Protein AF-A0A349HNY9-F1 (afdb_monomer_lite)

pLDDT: mean 78.01, std 12.52, range [56.53, 96.12]

Foldseek 3Di:
DVVVVVVVCVVPVCPCQVVQLVVLVVVLVVQQVCCVVPNDVPDDRDDSVVSRDPVPDDPDPDPPQDPVNVVVVVVVVVVVVVVVVVVVVVVVVPDDDDDD

Secondary structure (DSSP, 8-state):
-HHHHHHHHHH-SSTTHHHHHHHHHHHHHHHHHHHHHHPPTTPPPPPGGGGS--TTPPPP------HHHHHHHHHHHHHHHHHHHHHHHHHHHT------

Structure (mmCIF, N/CA/C/O backbone):
data_AF-A0A349HNY9-F1
#
_entry.id   AF-A0A349HNY9-F1
#
loop_
_atom_site.group_PDB
_atom_site.id
_atom_site.type_symbol
_atom_site.label_atom_id
_atom_site.label_alt_id
_atom_site.label_comp_id
_atom_site.label_asym_id
_atom_site.label_entity_id
_atom_site.label_seq_id
_atom_site.pdbx_PDB_ins_code
_atom_site.Cartn_x
_atom_site.Cartn_y
_atom_site.Cartn_z
_atom_site.occupancy
_atom_site.B_iso_or_equiv
_atom_site.auth_seq_id
_atom_site.auth_comp_id
_atom_site.auth_asym_id
_atom_site.auth_atom_id
_atom_site.pdbx_PDB_model_num
ATOM 1 N N . GLN A 1 1 ? 17.962 -13.731 -35.718 1.00 56.53 1 GLN A N 1
ATOM 2 C CA . GLN A 1 1 ? 17.351 -14.220 -34.464 1.00 56.53 1 GLN A CA 1
ATOM 3 C C . GLN A 1 1 ? 17.852 -13.458 -33.235 1.00 56.53 1 GLN A C 1
ATOM 5 O O . GLN A 1 1 ? 17.073 -12.670 -32.737 1.00 56.53 1 GLN A O 1
ATOM 10 N N . LEU A 1 2 ? 19.107 -13.568 -32.765 1.00 68.12 2 LEU A N 1
ATOM 11 C CA . LEU A 1 2 ? 19.590 -12.797 -31.586 1.00 68.12 2 LEU A CA 1
ATOM 12 C C . LEU A 1 2 ? 19.443 -11.264 -31.717 1.00 68.12 2 LEU A C 1
ATOM 14 O O . LEU A 1 2 ? 18.983 -10.614 -30.786 1.00 68.12 2 LEU A O 1
ATOM 18 N N . ALA A 1 3 ? 19.731 -10.709 -32.897 1.00 76.50 3 ALA A N 1
ATOM 19 C CA . ALA A 1 3 ? 19.589 -9.273 -33.166 1.00 76.50 3 ALA A CA 1
ATOM 20 C C . ALA A 1 3 ? 18.131 -8.766 -33.113 1.00 76.50 3 ALA A C 1
ATOM 22 O O . ALA A 1 3 ? 17.887 -7.604 -32.805 1.00 76.50 3 ALA A O 1
ATOM 23 N N . GLU A 1 4 ? 17.151 -9.630 -33.397 1.00 72.00 4 GLU A N 1
ATOM 24 C CA . GLU A 1 4 ? 15.726 -9.277 -33.305 1.00 72.00 4 GLU A CA 1
ATOM 25 C C . GLU A 1 4 ? 15.286 -9.184 -31.839 1.00 72.00 4 GLU A C 1
ATOM 27 O O . GLU A 1 4 ? 14.520 -8.293 -31.478 1.00 72.00 4 GLU A O 1
ATOM 32 N N . TRP A 1 5 ? 15.830 -10.051 -30.979 1.00 70.62 5 TRP A N 1
ATOM 33 C CA . TRP A 1 5 ? 15.590 -10.014 -29.537 1.00 70.62 5 TRP A CA 1
ATOM 34 C C . TRP A 1 5 ? 16.270 -8.814 -28.866 1.00 70.62 5 TRP A C 1
ATOM 36 O O . TRP A 1 5 ? 15.658 -8.173 -28.015 1.00 70.62 5 TRP A O 1
ATOM 46 N N . GLU A 1 6 ? 17.487 -8.450 -29.281 1.00 70.56 6 GLU A N 1
ATOM 47 C CA . GLU A 1 6 ? 18.147 -7.222 -28.809 1.00 70.56 6 GLU A CA 1
ATOM 48 C C . GLU A 1 6 ? 17.374 -5.963 -29.218 1.00 70.56 6 GLU A C 1
ATOM 50 O O . GLU A 1 6 ? 17.156 -5.080 -28.389 1.00 70.56 6 GLU A O 1
ATOM 55 N N . ALA A 1 7 ? 16.889 -5.894 -30.461 1.00 72.94 7 ALA A N 1
ATOM 56 C CA . ALA A 1 7 ? 16.074 -4.773 -30.927 1.00 72.94 7 ALA A CA 1
ATOM 57 C C . ALA A 1 7 ? 14.733 -4.672 -30.177 1.00 72.94 7 ALA A C 1
ATOM 59 O O . ALA A 1 7 ? 14.294 -3.569 -29.854 1.00 72.94 7 ALA A O 1
ATOM 60 N N . TYR A 1 8 ? 14.104 -5.805 -29.847 1.00 66.69 8 TYR A N 1
ATOM 61 C CA . TYR A 1 8 ? 12.885 -5.833 -29.035 1.00 66.69 8 TYR A CA 1
ATOM 62 C C . TYR A 1 8 ? 13.122 -5.263 -27.627 1.00 66.69 8 TYR A C 1
ATOM 64 O O . TYR A 1 8 ? 12.341 -4.441 -27.151 1.00 66.69 8 TYR A O 1
ATOM 72 N N . ASN A 1 9 ? 14.247 -5.620 -27.000 1.00 68.94 9 ASN A N 1
ATOM 73 C CA . ASN A 1 9 ? 14.618 -5.143 -25.665 1.00 68.94 9 ASN A CA 1
ATOM 74 C C . ASN A 1 9 ? 14.934 -3.632 -25.634 1.00 68.94 9 ASN A C 1
ATOM 76 O O . ASN A 1 9 ? 14.722 -2.966 -24.625 1.00 68.94 9 ASN A O 1
ATOM 80 N N . VAL A 1 10 ? 15.411 -3.067 -26.750 1.00 70.88 10 VAL A N 1
ATOM 81 C CA . VAL A 1 10 ? 15.622 -1.615 -26.907 1.00 70.88 10 VAL A CA 1
ATOM 82 C C . VAL A 1 10 ? 14.295 -0.857 -27.045 1.00 70.88 10 VAL A C 1
ATOM 84 O O . VAL A 1 10 ? 14.187 0.282 -26.590 1.00 70.88 10 VAL A O 1
ATOM 87 N N . ILE A 1 11 ? 13.283 -1.471 -27.665 1.00 70.56 11 ILE A N 1
ATOM 88 C CA . ILE A 1 11 ? 11.973 -0.847 -27.906 1.00 70.56 11 ILE A CA 1
ATOM 89 C C . ILE A 1 11 ? 11.077 -0.915 -26.658 1.00 70.56 11 ILE A C 1
ATOM 91 O O . ILE A 1 11 ? 10.340 0.040 -26.392 1.00 70.56 11 ILE A O 1
ATOM 95 N N . ASP A 1 12 ? 11.157 -1.991 -25.869 1.00 63.28 12 ASP A N 1
ATOM 96 C CA . ASP A 1 12 ? 10.427 -2.129 -24.603 1.00 63.28 12 ASP A CA 1
ATOM 97 C C . ASP A 1 12 ? 11.339 -2.553 -23.435 1.00 63.28 12 ASP A C 1
ATOM 99 O O . ASP A 1 12 ? 11.270 -3.686 -22.960 1.00 63.28 12 ASP A O 1
ATOM 103 N N . PRO A 1 13 ? 12.187 -1.638 -22.930 1.00 61.22 13 PRO A N 1
ATOM 104 C CA . PRO A 1 13 ? 13.195 -1.952 -21.914 1.00 61.22 13 PRO A CA 1
ATOM 105 C C . PRO A 1 13 ? 12.618 -2.268 -20.524 1.00 61.22 13 PRO A C 1
ATOM 107 O O . PRO A 1 13 ? 13.368 -2.630 -19.622 1.00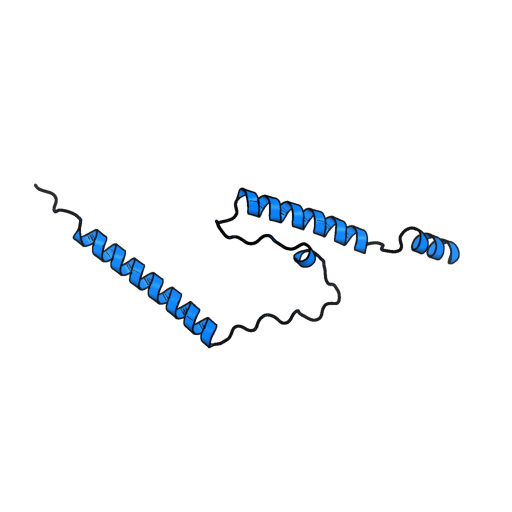 61.22 13 PRO A O 1
ATOM 110 N N . ILE A 1 14 ? 11.307 -2.091 -20.320 1.00 57.22 14 ILE A N 1
ATOM 111 C CA . ILE A 1 14 ? 10.628 -2.318 -19.033 1.00 57.22 14 ILE A CA 1
ATOM 112 C C . ILE A 1 14 ? 9.704 -3.548 -19.098 1.00 57.22 14 ILE A C 1
ATOM 114 O O . ILE A 1 14 ? 9.426 -4.148 -18.061 1.00 57.22 14 ILE A O 1
ATOM 118 N N . GLY A 1 15 ? 9.257 -3.960 -20.290 1.00 67.00 15 GLY A N 1
ATOM 119 C CA . GLY A 1 15 ? 8.421 -5.148 -20.465 1.00 67.00 15 GLY A CA 1
ATOM 120 C C . GLY A 1 15 ? 7.179 -5.162 -19.560 1.00 67.00 15 GLY A C 1
ATOM 121 O O . GLY A 1 15 ? 6.578 -4.123 -19.271 1.00 67.00 15 GLY A O 1
ATOM 122 N N . GLU A 1 16 ? 6.811 -6.354 -19.081 1.00 64.12 16 GLU A N 1
ATOM 123 C CA . GLU A 1 16 ? 5.640 -6.649 -18.231 1.00 64.12 16 GLU A CA 1
ATOM 124 C C . GLU A 1 16 ? 5.529 -5.753 -16.981 1.00 64.12 16 GLU A C 1
ATOM 126 O O . GLU A 1 16 ? 4.423 -5.390 -16.584 1.00 64.12 16 GLU A O 1
ATOM 131 N N . ALA A 1 17 ? 6.645 -5.243 -16.447 1.00 67.25 17 ALA A N 1
ATOM 132 C CA . ALA A 1 17 ? 6.625 -4.308 -15.320 1.00 67.25 17 ALA A CA 1
ATOM 133 C C . ALA A 1 17 ? 5.865 -3.006 -15.642 1.00 67.25 17 ALA A C 1
ATOM 135 O O . ALA A 1 17 ? 5.248 -2.400 -14.767 1.00 67.25 17 ALA A O 1
ATOM 136 N N . ARG A 1 18 ? 5.826 -2.574 -16.912 1.00 73.25 18 ARG A N 1
ATOM 137 C CA . ARG A 1 18 ? 5.009 -1.426 -17.341 1.00 73.25 18 ARG A CA 1
ATOM 138 C C . ARG A 1 18 ? 3.514 -1.736 -17.233 1.00 73.25 18 ARG A C 1
ATOM 140 O O . ARG A 1 18 ? 2.729 -0.823 -16.968 1.00 73.25 18 ARG A O 1
ATOM 147 N N . ALA A 1 19 ? 3.111 -2.983 -17.468 1.00 79.69 19 ALA A N 1
ATOM 148 C CA . ALA A 1 19 ? 1.731 -3.416 -17.280 1.00 79.69 19 ALA A CA 1
ATOM 149 C C . ALA A 1 19 ? 1.368 -3.431 -15.789 1.00 79.69 19 ALA A C 1
ATOM 151 O O . ALA A 1 19 ? 0.308 -2.913 -15.436 1.00 79.69 19 ALA A O 1
ATOM 152 N N . ASP A 1 20 ? 2.284 -3.886 -14.931 1.00 81.75 20 ASP A N 1
ATOM 153 C CA . ASP A 1 20 ? 2.129 -3.839 -13.473 1.00 81.75 20 ASP A CA 1
ATOM 154 C C . ASP A 1 20 ? 1.975 -2.399 -12.970 1.00 81.75 20 ASP A C 1
ATOM 156 O O . ASP A 1 20 ? 1.009 -2.085 -12.288 1.00 81.75 20 ASP A O 1
ATOM 160 N N . TYR A 1 21 ? 2.818 -1.455 -13.401 1.00 85.06 21 TYR A N 1
ATOM 161 C CA . TYR A 1 21 ? 2.647 -0.049 -13.006 1.00 85.06 21 TYR A CA 1
ATOM 162 C C . TYR A 1 21 ? 1.305 0.546 -13.449 1.00 85.06 21 TYR A C 1
ATOM 164 O O . TYR A 1 21 ? 0.704 1.346 -12.726 1.00 85.06 21 TYR A O 1
ATOM 172 N N . ARG A 1 22 ? 0.816 0.173 -14.638 1.00 86.69 22 ARG A N 1
ATOM 173 C CA . ARG A 1 22 ? -0.491 0.629 -15.136 1.00 86.69 22 ARG A CA 1
ATOM 174 C C . ARG A 1 22 ? -1.634 0.043 -14.314 1.00 86.69 22 ARG A C 1
ATOM 176 O O . ARG A 1 22 ? -2.569 0.774 -13.990 1.00 86.69 22 ARG A O 1
ATOM 183 N N . SER A 1 23 ? -1.567 -1.240 -13.968 1.00 88.00 23 SER A N 1
ATOM 184 C CA . SER A 1 23 ? -2.587 -1.891 -13.146 1.00 88.00 23 SER A CA 1
ATOM 185 C C . SER A 1 23 ? -2.578 -1.338 -11.715 1.00 88.00 23 SER A C 1
ATOM 187 O O . SER A 1 23 ? -3.642 -0.969 -11.210 1.00 88.00 23 SER A O 1
ATOM 189 N N . SER A 1 24 ? -1.398 -1.130 -11.120 1.00 91.50 24 SER A N 1
ATOM 190 C CA . SER A 1 24 ? -1.226 -0.449 -9.830 1.00 91.50 24 SER A CA 1
ATOM 191 C C . SER A 1 24 ? -1.832 0.953 -9.843 1.00 91.50 24 SER A C 1
ATOM 193 O O . SER A 1 24 ? -2.505 1.350 -8.895 1.00 91.50 24 SER A O 1
ATOM 195 N N . PHE A 1 25 ? -1.657 1.704 -10.935 1.00 91.81 25 PHE A N 1
ATOM 196 C CA . PHE A 1 25 ? -2.190 3.064 -11.052 1.00 91.81 25 PHE A CA 1
ATOM 197 C C . PHE A 1 25 ? -3.716 3.083 -11.078 1.00 91.81 25 PHE A C 1
ATOM 199 O O . PHE A 1 25 ? -4.344 3.900 -10.400 1.00 91.81 25 PHE A O 1
ATOM 206 N N . ILE A 1 26 ? -4.322 2.153 -11.815 1.00 93.50 26 ILE A N 1
ATOM 207 C CA . ILE A 1 26 ? -5.776 1.992 -11.854 1.00 93.50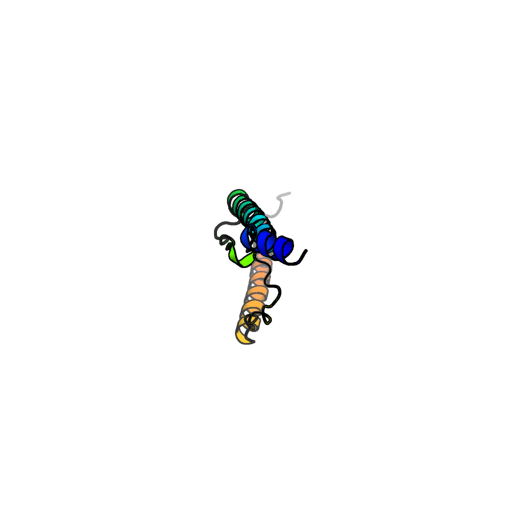 26 ILE A CA 1
ATOM 208 C C . ILE A 1 26 ? -6.299 1.619 -10.461 1.00 93.50 26 ILE A C 1
ATOM 210 O O . ILE A 1 26 ? -7.224 2.263 -9.967 1.00 93.50 26 ILE A O 1
ATOM 214 N N . ALA A 1 27 ? -5.684 0.635 -9.801 1.00 93.50 27 ALA A N 1
ATOM 215 C CA . ALA A 1 27 ? -6.095 0.179 -8.474 1.00 93.50 27 ALA A CA 1
ATOM 216 C C . ALA A 1 27 ? -5.980 1.287 -7.413 1.00 93.50 27 ALA A C 1
ATOM 218 O O . ALA A 1 27 ? -6.924 1.512 -6.650 1.00 93.50 27 ALA A O 1
ATOM 219 N N . TRP A 1 28 ? -4.872 2.031 -7.414 1.00 96.12 28 TRP A N 1
ATOM 220 C CA . TRP A 1 28 ? -4.657 3.188 -6.544 1.00 96.12 28 TRP A CA 1
ATOM 221 C C . TRP A 1 28 ? -5.733 4.260 -6.745 1.00 96.12 28 TRP A C 1
ATOM 223 O O . TRP A 1 28 ? -6.341 4.733 -5.782 1.00 96.12 28 TRP A O 1
ATOM 233 N N . THR A 1 29 ? -6.022 4.595 -8.005 1.00 94.88 29 THR A N 1
ATOM 234 C CA . THR A 1 29 ? -7.014 5.619 -8.359 1.00 94.88 29 THR A CA 1
ATOM 235 C C . THR A 1 29 ? -8.416 5.213 -7.911 1.00 94.88 29 THR A C 1
ATOM 237 O O . THR A 1 29 ? -9.116 6.002 -7.279 1.00 94.88 29 THR A O 1
ATOM 240 N N . ILE A 1 30 ? -8.818 3.970 -8.193 1.00 95.81 30 ILE A N 1
ATOM 241 C CA . ILE A 1 30 ? -10.124 3.437 -7.792 1.00 95.81 30 ILE A CA 1
ATOM 242 C C . ILE A 1 30 ? -10.244 3.434 -6.266 1.00 95.81 30 ILE A C 1
ATOM 244 O O . ILE A 1 30 ? -11.230 3.931 -5.725 1.00 95.81 30 ILE A O 1
ATOM 248 N N . THR A 1 31 ? -9.234 2.928 -5.560 1.00 94.56 31 THR A N 1
ATOM 249 C CA . THR A 1 31 ? -9.265 2.827 -4.094 1.00 94.56 31 THR A CA 1
ATOM 250 C C . THR A 1 31 ? -9.432 4.198 -3.451 1.00 94.56 31 THR A C 1
ATOM 252 O O . THR A 1 31 ? -10.303 4.387 -2.604 1.00 94.56 31 THR A O 1
ATOM 255 N N . ASN A 1 32 ? -8.659 5.183 -3.902 1.00 94.94 32 ASN A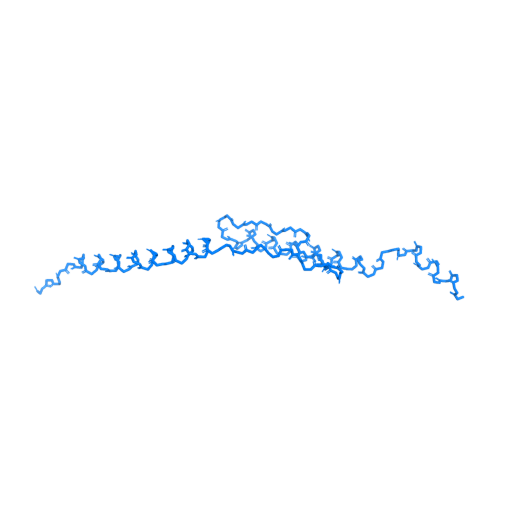 N 1
ATOM 256 C CA . ASN A 1 32 ? -8.737 6.540 -3.378 1.00 94.94 32 ASN A CA 1
ATOM 257 C C . ASN A 1 32 ? -10.043 7.253 -3.741 1.00 94.94 32 ASN A C 1
ATOM 259 O O . ASN A 1 32 ? -10.573 7.998 -2.917 1.00 94.94 32 ASN A O 1
ATOM 263 N N . LEU A 1 33 ? -10.617 6.967 -4.911 1.00 95.88 33 LEU A N 1
ATOM 264 C CA . LEU A 1 33 ? -11.957 7.434 -5.264 1.00 95.88 33 LEU A CA 1
ATOM 265 C C . LEU A 1 33 ? -13.011 6.897 -4.280 1.00 95.88 33 LEU A C 1
ATOM 267 O O . LEU A 1 33 ? -13.852 7.654 -3.796 1.00 95.88 33 LEU A O 1
ATOM 271 N N . PHE A 1 34 ? -12.947 5.608 -3.934 1.00 95.31 34 PHE A N 1
ATOM 272 C CA . PHE A 1 34 ? -13.861 5.002 -2.962 1.00 95.31 34 PHE A CA 1
ATOM 273 C C . PHE A 1 34 ? -13.631 5.508 -1.534 1.00 95.31 34 PHE A C 1
ATOM 275 O O . PHE A 1 34 ? -14.606 5.756 -0.824 1.00 95.31 34 PHE A O 1
ATOM 282 N N . ILE A 1 35 ? -12.378 5.715 -1.115 1.00 93.06 35 ILE A N 1
ATOM 283 C CA . ILE A 1 35 ? -12.057 6.339 0.180 1.00 93.06 35 ILE A CA 1
ATOM 284 C C . ILE A 1 35 ? -12.655 7.745 0.245 1.00 93.06 35 ILE A C 1
ATOM 286 O O . ILE A 1 35 ? -13.247 8.117 1.254 1.00 93.06 35 ILE A O 1
ATOM 290 N N . GLN A 1 36 ? -12.573 8.516 -0.836 1.00 90.94 36 GLN A N 1
ATOM 291 C CA . GLN A 1 36 ? -13.141 9.858 -0.866 1.00 90.94 36 GLN A CA 1
ATOM 292 C C . GLN A 1 36 ? -14.677 9.850 -0.828 1.00 90.94 36 GLN A C 1
ATOM 294 O O . GLN A 1 36 ? -15.276 10.694 -0.162 1.00 90.94 36 GLN A O 1
ATOM 299 N N . ALA A 1 37 ? -15.320 8.909 -1.522 1.00 91.62 37 ALA A N 1
ATOM 300 C CA . ALA A 1 37 ? -16.778 8.840 -1.612 1.00 91.62 37 ALA A CA 1
ATOM 301 C C . ALA A 1 37 ? -17.447 8.203 -0.379 1.00 91.62 37 ALA A C 1
ATOM 303 O O . ALA A 1 37 ? -18.537 8.620 0.013 1.00 91.62 37 ALA A O 1
ATOM 304 N N . TYR A 1 38 ? -16.812 7.200 0.233 1.00 94.00 38 TYR A N 1
ATO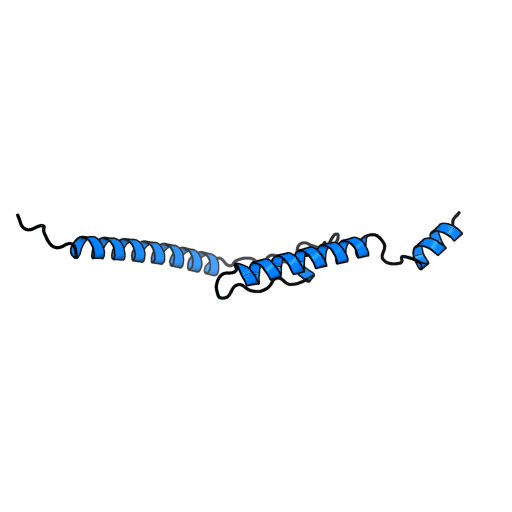M 305 C CA . TYR A 1 38 ? -17.422 6.354 1.270 1.00 94.00 38 TYR A CA 1
ATOM 306 C C . TYR A 1 38 ? -16.556 6.178 2.525 1.00 94.00 38 TYR A C 1
ATOM 308 O O . TYR A 1 38 ? -16.965 5.494 3.467 1.00 94.00 38 TYR A O 1
ATOM 316 N N . GLY A 1 39 ? -15.361 6.767 2.559 1.00 88.38 39 GLY A N 1
ATOM 317 C CA . GLY A 1 39 ? -14.460 6.690 3.702 1.00 88.38 39 GLY A CA 1
ATOM 318 C C . GLY A 1 39 ? -15.057 7.328 4.952 1.00 88.38 39 GLY A C 1
ATOM 319 O O . GLY A 1 39 ? -15.824 8.294 4.908 1.00 88.38 39 GLY A O 1
ATOM 320 N N . LYS A 1 40 ? -14.690 6.784 6.113 1.00 88.75 40 LYS A N 1
ATOM 321 C CA . LYS A 1 40 ? -15.043 7.401 7.392 1.00 88.75 40 LYS A CA 1
ATOM 322 C C . LYS A 1 40 ? -14.208 8.670 7.570 1.00 88.75 40 LYS A C 1
ATOM 324 O O . LYS A 1 40 ? -13.112 8.806 7.032 1.00 88.75 40 LYS A O 1
ATOM 329 N N . LYS A 1 41 ? -14.713 9.621 8.356 1.00 81.69 41 LYS A N 1
ATOM 330 C CA . LYS A 1 41 ? -13.988 10.868 8.626 1.00 81.69 41 LYS A CA 1
ATOM 331 C C . LYS A 1 41 ? -12.641 10.545 9.291 1.00 81.69 41 LYS A C 1
ATOM 333 O O . LYS A 1 41 ? -12.629 9.993 10.388 1.00 81.69 41 LYS A O 1
ATOM 338 N N . GLY A 1 42 ? -11.543 10.891 8.618 1.00 85.31 42 GLY A N 1
ATOM 339 C CA . GLY A 1 42 ? -10.175 10.594 9.058 1.00 85.31 42 GLY A CA 1
ATOM 340 C C . GLY A 1 42 ? -9.550 9.332 8.453 1.00 85.31 42 GLY A C 1
ATOM 341 O O . GLY A 1 42 ? -8.467 8.958 8.883 1.00 85.31 42 GLY A O 1
ATOM 342 N N . THR A 1 43 ? -10.195 8.667 7.486 1.00 87.62 43 THR A N 1
ATOM 343 C CA . THR A 1 43 ? -9.544 7.599 6.711 1.00 87.62 43 THR A CA 1
ATOM 344 C C . THR A 1 43 ? -8.399 8.181 5.878 1.00 87.62 43 THR A C 1
ATOM 346 O O . THR A 1 43 ? -8.596 9.147 5.141 1.00 87.62 43 THR A O 1
ATOM 349 N N . GLU A 1 44 ? -7.206 7.605 6.020 1.00 91.38 44 GLU A N 1
ATOM 350 C CA . GLU A 1 44 ? -6.023 7.986 5.248 1.00 91.38 44 GLU A CA 1
ATOM 351 C C . GLU A 1 44 ? -6.125 7.487 3.801 1.00 91.38 44 GLU A C 1
ATOM 353 O O . GLU A 1 44 ? -6.717 6.441 3.530 1.00 91.38 44 GLU A O 1
ATOM 358 N N . MET A 1 45 ? -5.556 8.252 2.868 1.00 92.06 45 MET A N 1
ATOM 359 C CA . MET A 1 45 ? -5.504 7.879 1.454 1.00 92.06 45 MET A CA 1
ATOM 360 C C . MET A 1 45 ? -4.439 6.804 1.241 1.00 92.06 45 MET A C 1
ATOM 362 O O . MET A 1 45 ? -3.347 6.893 1.806 1.00 92.06 45 MET A O 1
ATOM 366 N N . ALA A 1 46 ? -4.738 5.824 0.393 1.00 91.62 46 ALA A N 1
ATOM 367 C CA . ALA A 1 46 ? -3.787 4.781 0.040 1.00 91.62 46 ALA A CA 1
ATOM 368 C C . ALA A 1 46 ? -2.648 5.362 -0.813 1.00 91.62 46 ALA A C 1
ATOM 370 O O . ALA A 1 46 ? -2.868 6.248 -1.657 1.00 91.62 46 ALA A O 1
ATOM 371 N N . LYS A 1 47 ? -1.425 4.868 -0.608 1.00 92.25 47 LYS A N 1
ATOM 372 C CA . LYS A 1 47 ? -0.250 5.283 -1.381 1.00 92.25 47 LYS A CA 1
ATOM 373 C C . LYS A 1 47 ? -0.130 4.425 -2.630 1.00 92.25 47 LYS A C 1
ATOM 375 O O . LYS A 1 47 ? -0.593 3.295 -2.671 1.00 92.25 47 LYS A O 1
ATOM 380 N N . PHE A 1 48 ? 0.503 4.961 -3.668 1.00 89.06 48 PHE A N 1
ATOM 381 C CA . PHE A 1 48 ? 0.715 4.215 -4.912 1.00 89.06 48 PHE A CA 1
ATOM 382 C C . PHE A 1 48 ? 1.610 2.982 -4.702 1.00 89.06 48 PHE A C 1
ATOM 384 O O . PHE A 1 48 ? 1.367 1.931 -5.287 1.00 89.06 48 PHE A O 1
ATOM 391 N N . GLU A 1 49 ? 2.603 3.106 -3.821 1.00 88.19 49 GLU A N 1
ATOM 392 C CA . GLU A 1 49 ? 3.553 2.049 -3.459 1.00 88.19 49 GLU A CA 1
ATOM 393 C C . GLU A 1 49 ? 2.871 0.798 -2.889 1.00 88.19 49 GLU A C 1
ATOM 395 O O . GLU A 1 49 ? 3.370 -0.303 -3.109 1.00 88.19 49 GLU A O 1
ATOM 400 N N . ASP A 1 50 ? 1.708 0.958 -2.245 1.00 85.88 50 ASP A N 1
ATOM 401 C CA . ASP A 1 50 ? 0.917 -0.139 -1.669 1.00 85.88 50 ASP A CA 1
ATOM 402 C C . ASP A 1 50 ? 0.358 -1.088 -2.746 1.00 85.88 50 ASP A C 1
ATOM 404 O O . ASP A 1 50 ? -0.042 -2.211 -2.449 1.00 85.88 50 ASP A O 1
ATOM 408 N N . PHE A 1 51 ? 0.314 -0.640 -4.005 1.00 87.94 51 PHE A N 1
ATOM 409 C CA . PHE A 1 51 ? -0.237 -1.395 -5.133 1.00 87.94 51 PHE A CA 1
ATOM 410 C C . PHE A 1 51 ? 0.840 -1.946 -6.069 1.00 87.94 51 PHE A C 1
ATOM 412 O O . PHE A 1 51 ? 0.498 -2.618 -7.043 1.00 87.94 51 PHE A O 1
ATOM 419 N N . ILE A 1 52 ? 2.122 -1.657 -5.821 1.00 87.31 52 ILE A N 1
ATOM 420 C CA . ILE A 1 52 ? 3.229 -2.192 -6.620 1.00 87.31 52 ILE A CA 1
ATOM 421 C C . ILE A 1 52 ? 3.535 -3.608 -6.132 1.00 87.31 52 ILE A C 1
ATOM 423 O O . ILE A 1 52 ? 3.871 -3.815 -4.966 1.00 87.31 52 ILE A O 1
ATOM 427 N N . LEU A 1 53 ? 3.468 -4.585 -7.038 1.00 75.94 53 LEU A N 1
ATOM 428 C CA . LEU A 1 53 ? 3.884 -5.955 -6.753 1.00 75.94 53 LEU A CA 1
ATOM 429 C C . LEU A 1 53 ? 5.401 -6.005 -6.559 1.00 75.94 53 LEU A C 1
ATOM 431 O O . LEU A 1 53 ? 6.182 -5.860 -7.499 1.00 75.94 53 LEU A O 1
ATOM 435 N N . LYS A 1 54 ? 5.827 -6.209 -5.314 1.00 75.19 54 LYS A N 1
ATOM 436 C CA . LYS A 1 54 ? 7.231 -6.422 -4.972 1.00 75.19 54 LYS A CA 1
ATOM 437 C C . LYS A 1 54 ? 7.525 -7.923 -5.013 1.00 75.19 54 LYS A C 1
ATOM 439 O O . LYS A 1 54 ? 7.418 -8.623 -4.013 1.00 75.19 54 LYS A O 1
ATOM 444 N N . TRP A 1 55 ? 7.866 -8.424 -6.198 1.00 69.56 55 TRP A N 1
ATOM 445 C CA . TRP A 1 55 ? 8.122 -9.853 -6.430 1.00 69.56 55 TRP A CA 1
ATOM 446 C C . TRP A 1 55 ? 9.355 -10.399 -5.684 1.00 69.56 55 TRP A C 1
ATOM 448 O O . TRP A 1 55 ? 9.410 -11.592 -5.410 1.00 69.56 55 TRP A O 1
ATOM 458 N N . ASP A 1 56 ? 10.309 -9.531 -5.332 1.00 62.75 56 ASP A N 1
ATOM 459 C CA . ASP A 1 56 ? 11.588 -9.894 -4.693 1.00 62.75 56 ASP A CA 1
ATOM 460 C C . ASP A 1 56 ? 11.794 -9.215 -3.322 1.00 62.75 56 ASP A C 1
ATOM 462 O O . ASP A 1 56 ? 12.896 -9.156 -2.778 1.00 62.75 56 ASP A O 1
ATOM 466 N N . SER A 1 57 ? 10.739 -8.638 -2.737 1.00 60.66 57 SER A N 1
ATOM 467 C CA . SER A 1 57 ? 10.870 -8.038 -1.408 1.00 60.66 57 SER A CA 1
ATOM 468 C C . SER A 1 57 ? 10.972 -9.126 -0.347 1.00 60.66 57 SER A C 1
ATOM 470 O O . SER A 1 57 ? 10.047 -9.924 -0.177 1.00 60.66 57 SER A O 1
ATOM 472 N N . GLN A 1 58 ? 12.057 -9.090 0.432 1.00 64.19 58 GLN A N 1
ATOM 473 C CA . GLN A 1 58 ? 12.060 -9.673 1.772 1.00 64.19 58 GLN A CA 1
ATOM 474 C C . GLN A 1 58 ? 10.813 -9.179 2.518 1.00 64.19 58 GLN A C 1
ATOM 476 O O . GLN A 1 58 ? 10.437 -8.018 2.317 1.00 64.19 58 GLN A O 1
ATOM 481 N N . PRO A 1 59 ? 10.146 -10.035 3.317 1.00 62.31 59 PRO A N 1
ATOM 482 C CA . PRO A 1 59 ? 8.922 -9.648 4.005 1.00 62.31 59 PRO A CA 1
ATOM 483 C C . PRO A 1 59 ? 9.184 -8.335 4.735 1.00 62.31 59 PRO A C 1
ATOM 485 O O . PRO A 1 59 ? 10.099 -8.270 5.557 1.00 62.31 59 PRO A O 1
ATOM 488 N N . GLU A 1 60 ? 8.435 -7.287 4.374 1.00 66.12 60 GLU A N 1
ATOM 489 C CA . GLU A 1 60 ? 8.510 -6.006 5.071 1.00 66.12 60 GLU A CA 1
ATOM 490 C C . GLU A 1 60 ? 8.418 -6.295 6.566 1.00 66.12 60 GLU A C 1
ATOM 492 O O . GLU A 1 60 ? 7.598 -7.128 6.967 1.00 66.12 60 GLU A O 1
ATOM 497 N N . GLU A 1 61 ? 9.291 -5.670 7.365 1.00 60.75 61 GLU A N 1
ATOM 498 C CA . GLU A 1 61 ? 9.290 -5.806 8.819 1.00 60.75 61 GLU A CA 1
ATOM 499 C C . GLU A 1 61 ? 7.884 -5.481 9.324 1.00 60.75 61 GLU A C 1
ATOM 501 O O . GLU A 1 61 ? 7.503 -4.321 9.501 1.00 60.75 61 GLU A O 1
ATOM 506 N N . GLN A 1 62 ? 7.070 -6.523 9.495 1.00 65.62 62 GLN A N 1
ATOM 507 C CA . GLN A 1 62 ? 5.737 -6.388 10.036 1.00 65.62 62 GLN A CA 1
ATOM 508 C C . GLN A 1 62 ? 5.929 -5.737 11.390 1.00 65.62 62 GLN A C 1
ATOM 510 O O . GLN A 1 62 ? 6.686 -6.246 12.217 1.00 65.62 62 GLN A O 1
ATOM 515 N N . LYS A 1 63 ? 5.294 -4.582 11.589 1.00 71.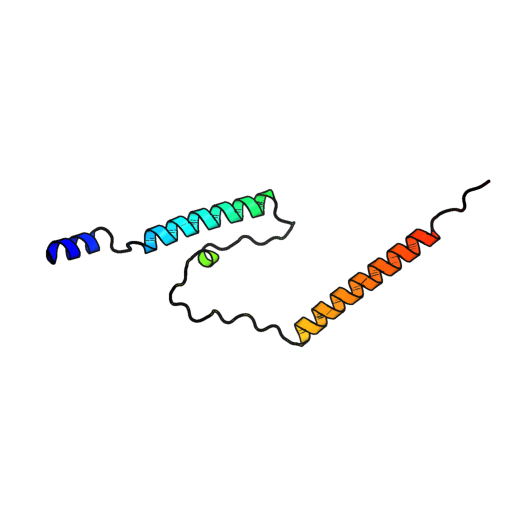19 63 LYS A N 1
ATOM 516 C CA . LYS A 1 63 ? 5.400 -3.823 12.829 1.00 71.19 63 LYS A CA 1
ATOM 517 C C . LYS A 1 63 ? 4.999 -4.752 13.975 1.00 71.19 63 LYS A C 1
ATOM 519 O O . LYS A 1 63 ? 3.817 -5.046 14.150 1.00 71.19 63 LYS A O 1
ATOM 524 N N . VAL A 1 64 ? 5.990 -5.285 14.689 1.00 76.62 64 VAL A N 1
ATOM 525 C CA . VAL A 1 64 ? 5.762 -6.289 15.726 1.00 76.62 64 VAL A CA 1
ATOM 526 C C . VAL A 1 64 ? 5.022 -5.585 16.849 1.00 76.62 64 VAL A C 1
ATOM 528 O O . VAL A 1 64 ? 5.576 -4.708 17.509 1.00 76.62 64 VAL A O 1
ATOM 531 N N . GLN A 1 65 ? 3.749 -5.930 17.020 1.00 76.12 65 GLN A N 1
ATOM 532 C CA . GLN A 1 65 ? 2.922 -5.360 18.073 1.00 76.12 65 GLN A CA 1
ATOM 533 C C . GLN A 1 65 ? 3.552 -5.675 19.432 1.00 76.12 65 GLN A C 1
ATOM 535 O O . GLN A 1 65 ? 3.847 -6.836 19.732 1.00 76.12 65 GLN A O 1
ATOM 540 N N . SER A 1 66 ? 3.739 -4.657 20.271 1.00 86.31 66 SER A N 1
ATOM 541 C CA . SER A 1 66 ? 4.263 -4.886 21.617 1.00 86.31 66 SER A CA 1
ATOM 542 C C . SER A 1 66 ? 3.184 -5.482 22.530 1.00 86.31 66 SER A C 1
ATOM 544 O O . SER A 1 66 ? 1.978 -5.275 22.356 1.00 86.31 66 SER A O 1
ATOM 546 N N . VAL A 1 67 ? 3.606 -6.211 23.565 1.00 86.50 67 VAL A N 1
ATOM 547 C CA . VAL A 1 67 ? 2.683 -6.759 24.579 1.00 86.50 67 VAL A CA 1
ATOM 548 C C . VAL A 1 67 ? 1.903 -5.636 25.279 1.00 86.50 67 VAL A C 1
ATOM 550 O O . VAL A 1 67 ? 0.737 -5.797 25.643 1.00 86.50 67 VAL A O 1
ATOM 553 N N . GLU A 1 68 ? 2.529 -4.473 25.440 1.00 85.75 68 GLU A N 1
ATOM 554 C CA . GLU A 1 68 ? 1.927 -3.290 26.054 1.00 85.75 68 GLU A CA 1
ATOM 555 C C . GLU A 1 68 ? 0.830 -2.690 25.168 1.00 85.75 68 GLU A C 1
ATOM 557 O O . GLU A 1 68 ? -0.255 -2.371 25.665 1.00 85.75 68 GLU A O 1
ATOM 562 N N . GLU A 1 69 ? 1.065 -2.617 23.855 1.00 86.81 69 GLU A N 1
ATOM 563 C CA . GLU A 1 69 ? 0.059 -2.208 22.873 1.00 86.81 69 GLU A CA 1
ATOM 564 C C . GLU A 1 69 ? -1.140 -3.157 22.899 1.00 86.81 69 GLU A C 1
ATOM 566 O O . GLU A 1 69 ? -2.284 -2.704 22.992 1.00 86.81 69 GLU A O 1
ATOM 571 N N . MET A 1 70 ? -0.896 -4.469 22.927 1.00 87.94 70 MET A N 1
ATOM 572 C CA . MET A 1 70 ? -1.952 -5.480 23.007 1.00 87.94 70 MET A CA 1
ATOM 573 C C . MET A 1 70 ? -2.781 -5.347 24.292 1.00 87.94 70 MET A C 1
ATOM 575 O O . MET A 1 70 ? -4.015 -5.332 24.248 1.00 87.94 70 MET A O 1
ATOM 579 N N . LYS A 1 71 ? -2.119 -5.168 25.442 1.00 90.94 71 LYS A N 1
ATOM 580 C CA . LYS A 1 71 ? -2.791 -4.939 26.728 1.00 90.94 71 LYS A CA 1
ATOM 581 C C . LYS A 1 71 ? -3.627 -3.662 26.696 1.00 90.94 71 LYS A C 1
ATOM 583 O O . LYS A 1 71 ? -4.759 -3.659 27.178 1.00 90.94 71 LYS A O 1
ATOM 588 N N . SER A 1 72 ? -3.099 -2.581 26.125 1.00 90.44 72 SER A N 1
ATOM 589 C CA . SER A 1 72 ? -3.823 -1.311 26.026 1.00 90.44 72 SER A CA 1
ATOM 590 C C . SER A 1 72 ? -5.081 -1.431 25.156 1.00 90.44 72 SER A C 1
ATOM 592 O O . SER A 1 72 ? -6.148 -0.961 25.562 1.00 90.44 72 SER A O 1
ATOM 594 N N . ALA A 1 73 ? -4.991 -2.142 24.028 1.00 89.31 73 ALA A N 1
ATOM 595 C CA . ALA A 1 73 ? -6.113 -2.407 23.134 1.00 89.31 73 ALA A CA 1
ATOM 596 C C . ALA A 1 73 ? -7.192 -3.259 23.821 1.00 89.31 73 ALA A C 1
ATOM 598 O O . ALA A 1 73 ? -8.379 -2.927 23.769 1.00 89.31 73 ALA A O 1
ATOM 599 N N . MET A 1 74 ? -6.786 -4.306 24.545 1.00 89.50 74 MET A N 1
ATOM 600 C CA . MET A 1 74 ? -7.705 -5.155 25.305 1.00 89.50 74 MET A CA 1
ATOM 601 C C . MET A 1 74 ? -8.415 -4.373 26.418 1.00 89.50 74 MET A C 1
ATOM 603 O O . MET A 1 74 ? -9.636 -4.453 26.560 1.00 89.50 74 MET A O 1
ATOM 607 N N . MET A 1 75 ? -7.684 -3.546 27.168 1.00 93.12 75 MET A N 1
ATOM 608 C CA . MET A 1 75 ? -8.277 -2.698 28.207 1.00 93.12 75 MET A CA 1
ATOM 609 C C . MET A 1 75 ? -9.241 -1.656 27.624 1.00 93.12 75 MET A C 1
ATOM 611 O O . MET A 1 75 ? -10.248 -1.330 28.255 1.00 93.12 75 MET A O 1
ATOM 615 N N . ALA A 1 76 ? -8.971 -1.133 26.424 1.00 88.69 76 ALA A N 1
ATOM 616 C CA . ALA A 1 76 ? -9.885 -0.228 25.729 1.00 88.69 76 ALA A CA 1
ATOM 617 C C . ALA A 1 76 ? -11.202 -0.926 25.339 1.00 88.69 76 ALA A C 1
ATOM 619 O O . ALA A 1 76 ? -12.277 -0.352 25.534 1.00 88.69 76 ALA A O 1
ATOM 620 N N . LEU A 1 77 ? -11.127 -2.174 24.869 1.00 89.88 77 LEU A N 1
ATOM 621 C CA . LEU A 1 77 ? -12.288 -3.018 24.567 1.00 89.88 77 LEU A CA 1
ATOM 622 C C . LEU A 1 77 ? -13.148 -3.278 25.809 1.00 89.88 77 LEU A C 1
ATOM 624 O O . LEU A 1 77 ? -14.348 -3.004 25.780 1.00 89.88 77 LEU A O 1
ATOM 628 N N . VAL A 1 78 ? -12.540 -3.700 26.920 1.00 90.25 78 VAL A N 1
ATOM 629 C CA . VAL A 1 78 ? -13.260 -3.944 28.185 1.00 90.25 78 VAL A CA 1
ATOM 630 C C . VAL A 1 78 ? -13.964 -2.672 28.671 1.00 90.25 78 VAL A C 1
ATOM 632 O O . VAL A 1 78 ? -15.159 -2.682 28.961 1.00 90.25 78 VAL A O 1
ATOM 635 N N . ARG A 1 79 ? -13.268 -1.527 28.662 1.00 88.00 79 ARG A N 1
ATOM 636 C CA . ARG A 1 79 ? -13.861 -0.228 29.037 1.00 88.00 79 ARG A CA 1
ATOM 637 C C . ARG A 1 79 ? -15.029 0.178 28.137 1.00 88.00 79 ARG A C 1
ATOM 639 O O . ARG A 1 79 ? -15.913 0.911 28.583 1.00 88.00 79 ARG A O 1
ATOM 646 N N . SER A 1 80 ? -15.019 -0.225 26.866 1.00 84.00 80 SER A N 1
ATOM 647 C CA . SER A 1 80 ? -16.119 0.059 25.940 1.00 84.00 80 SER A CA 1
ATOM 648 C C . SER A 1 80 ? -17.377 -0.749 26.280 1.00 84.00 80 SER A C 1
ATOM 650 O O . SER A 1 80 ? -18.470 -0.181 26.256 1.00 84.00 80 SER A O 1
ATOM 652 N N . GLN A 1 81 ? -17.220 -2.009 26.702 1.00 80.06 81 GLN A N 1
ATOM 653 C CA . GLN A 1 81 ? -18.321 -2.858 27.170 1.00 80.06 81 GLN A CA 1
ATOM 654 C C . GLN A 1 81 ? -18.915 -2.335 28.480 1.00 80.06 81 GLN A C 1
ATOM 656 O O . GLN A 1 81 ? -20.116 -2.095 28.545 1.00 80.06 81 GLN A O 1
ATOM 661 N N . GLU A 1 82 ? -18.086 -1.999 29.474 1.00 79.31 82 GLU A N 1
ATOM 662 C CA . GLU A 1 82 ? -18.583 -1.435 30.741 1.00 79.31 82 GLU A CA 1
ATOM 663 C C . GLU A 1 82 ? -19.387 -0.139 30.545 1.00 79.31 82 GLU A C 1
ATOM 665 O O . GLU A 1 82 ? -20.332 0.159 31.284 1.00 79.31 82 GLU A O 1
ATOM 670 N N . LYS A 1 83 ? -18.997 0.682 29.562 1.00 74.00 83 LYS A N 1
ATOM 671 C CA . LYS A 1 83 ? -19.731 1.901 29.207 1.00 74.00 83 LYS A CA 1
ATOM 672 C C . LYS A 1 83 ? -21.066 1.590 28.534 1.00 74.00 83 LYS A C 1
ATOM 674 O O . LYS A 1 83 ? -22.016 2.336 28.776 1.00 74.00 83 LYS A O 1
ATOM 679 N N . ALA A 1 84 ? -21.141 0.545 27.711 1.00 70.31 84 ALA A N 1
ATOM 680 C CA . ALA A 1 84 ? -22.390 0.088 27.109 1.00 70.31 84 ALA A CA 1
ATOM 681 C C . ALA A 1 84 ? -23.357 -0.415 28.195 1.00 70.31 84 ALA A C 1
ATOM 683 O O . ALA A 1 84 ? -24.457 0.125 28.314 1.00 70.31 84 ALA A O 1
ATOM 684 N N . ASP A 1 85 ? -22.886 -1.282 29.094 1.00 69.38 85 ASP A N 1
ATOM 685 C CA . ASP A 1 85 ? -23.689 -1.838 30.194 1.00 69.38 85 ASP A CA 1
ATOM 686 C C . ASP A 1 85 ? -24.229 -0.748 31.132 1.00 69.38 85 ASP A C 1
ATOM 688 O O . ASP A 1 85 ? -25.405 -0.735 31.509 1.00 69.38 85 ASP A O 1
ATOM 692 N N . LYS A 1 86 ? -23.399 0.248 31.478 1.00 67.31 86 LYS A N 1
ATOM 693 C CA . LYS A 1 86 ? -23.834 1.398 32.295 1.00 67.31 86 LYS A CA 1
ATOM 694 C C . LYS A 1 86 ? -24.858 2.282 31.580 1.00 67.31 86 LYS A C 1
ATOM 696 O O . LYS A 1 86 ? -25.688 2.910 32.244 1.00 67.31 86 LYS A O 1
ATOM 701 N N . LYS A 1 87 ? -24.794 2.384 30.250 1.00 65.06 87 LYS A N 1
ATOM 702 C CA . LYS A 1 87 ? -25.731 3.183 29.447 1.00 65.06 87 LYS A CA 1
ATOM 703 C C . LYS A 1 87 ? -27.092 2.492 29.351 1.00 65.06 87 LYS A C 1
ATOM 705 O O . LYS A 1 87 ? -28.112 3.169 29.495 1.00 65.06 87 LYS A O 1
ATOM 710 N N . ASP A 1 88 ? -27.101 1.170 29.221 1.00 60.50 88 ASP A N 1
ATOM 711 C CA . ASP A 1 88 ? -28.323 0.365 29.233 1.00 60.50 88 ASP A CA 1
ATOM 712 C C . ASP A 1 88 ? -28.970 0.341 30.624 1.00 60.50 88 ASP A C 1
ATOM 714 O O . ASP A 1 88 ? -30.167 0.609 30.752 1.00 60.50 88 ASP A O 1
ATOM 718 N N . ALA A 1 89 ? -28.178 0.212 31.695 1.00 60.38 89 ALA A N 1
ATOM 719 C CA . ALA A 1 89 ? -28.677 0.320 33.070 1.00 60.38 89 ALA A CA 1
ATOM 720 C C . ALA A 1 89 ? -29.290 1.700 33.394 1.00 60.38 89 ALA A C 1
ATOM 722 O O . ALA A 1 89 ? -30.250 1.796 34.164 1.00 60.38 89 ALA A O 1
ATOM 723 N N . ARG A 1 90 ? -28.769 2.790 32.806 1.00 58.97 90 ARG A N 1
ATOM 724 C CA . ARG A 1 90 ? -29.362 4.134 32.944 1.00 58.97 90 ARG A CA 1
ATOM 725 C C . ARG A 1 90 ? -30.670 4.283 32.169 1.00 58.97 90 ARG A C 1
ATOM 727 O O . ARG A 1 90 ? -31.583 4.906 32.700 1.00 58.97 90 ARG A O 1
ATOM 734 N N . ARG A 1 91 ? -30.783 3.702 30.968 1.00 58.34 91 ARG A N 1
ATOM 735 C CA . ARG A 1 91 ? -32.023 3.737 30.169 1.00 58.34 91 ARG A CA 1
ATOM 736 C C . ARG A 1 91 ? -33.193 3.071 30.885 1.00 58.34 91 ARG A C 1
ATOM 738 O O . ARG A 1 91 ? -34.287 3.625 30.871 1.00 58.34 91 ARG A O 1
ATOM 745 N N . VAL A 1 92 ? -32.956 1.940 31.551 1.00 59.72 92 VAL A N 1
ATOM 746 C CA . VAL A 1 92 ? -33.998 1.209 32.296 1.00 59.72 92 VAL A CA 1
ATOM 747 C C . VAL A 1 92 ? -34.544 2.032 33.470 1.00 59.72 92 VAL A C 1
ATOM 749 O O . VAL A 1 92 ? -35.743 2.014 33.727 1.00 59.72 92 VAL A O 1
ATOM 752 N N . ARG A 1 93 ? -33.699 2.821 34.149 1.00 59.19 93 ARG A N 1
ATOM 753 C CA . ARG A 1 93 ? -34.113 3.652 35.298 1.00 59.19 93 ARG A CA 1
ATOM 754 C C . ARG A 1 93 ? -34.938 4.884 34.924 1.00 59.19 93 ARG A C 1
ATOM 756 O O . ARG A 1 93 ? -35.615 5.433 35.784 1.00 59.19 93 ARG A O 1
ATOM 763 N N . THR A 1 94 ? -34.864 5.342 33.677 1.00 61.25 94 THR A N 1
ATOM 764 C CA . THR A 1 94 ? -35.555 6.559 33.218 1.00 61.25 94 THR A CA 1
ATOM 765 C C . THR A 1 94 ? -36.932 6.303 32.612 1.00 61.25 94 THR A C 1
ATOM 767 O O . THR A 1 94 ? -37.568 7.256 32.176 1.00 61.25 94 THR A O 1
ATOM 770 N N . ILE A 1 95 ? -37.397 5.051 32.552 1.00 63.28 95 ILE A N 1
ATOM 771 C CA . ILE A 1 95 ? -38.728 4.730 32.024 1.00 63.28 95 ILE A CA 1
ATOM 772 C C . ILE A 1 95 ? -39.756 5.072 33.117 1.00 63.28 95 ILE A C 1
ATOM 774 O O . ILE A 1 95 ? -39.765 4.401 34.151 1.00 63.28 95 ILE A O 1
ATOM 778 N N . PRO A 1 96 ? -40.592 6.116 32.951 1.00 65.44 96 PRO A N 1
ATOM 779 C CA . PRO A 1 96 ? -41.601 6.450 33.948 1.00 65.44 96 PRO A CA 1
ATOM 780 C C . PRO A 1 96 ? -42.638 5.318 34.040 1.00 65.44 96 PRO A C 1
ATOM 782 O O . PRO A 1 96 ? -42.997 4.743 33.006 1.00 65.44 96 PRO A O 1
ATOM 785 N N . PRO A 1 97 ? -43.133 4.981 35.246 1.00 66.19 97 PRO A N 1
ATOM 786 C CA . PRO A 1 97 ? -44.147 3.947 35.398 1.00 66.19 97 PRO A CA 1
ATOM 787 C C . PRO A 1 97 ? -45.412 4.347 34.631 1.00 66.19 97 PRO A C 1
ATOM 789 O O . PRO A 1 97 ? -45.874 5.488 34.715 1.00 66.19 97 PRO A O 1
ATOM 792 N N . LYS A 1 98 ? -45.953 3.399 33.858 1.00 66.88 98 LYS A N 1
ATOM 793 C CA . LYS A 1 98 ? -47.234 3.544 33.159 1.00 66.88 98 LYS A CA 1
ATOM 794 C C . LYS A 1 98 ? -48.308 3.811 34.219 1.00 66.88 98 LYS A C 1
ATOM 796 O O . LYS A 1 98 ? -48.515 2.968 35.084 1.00 66.88 98 LYS A O 1
ATOM 801 N N . LYS A 1 99 ? -48.931 4.992 34.185 1.00 59.62 99 LYS A N 1
ATOM 802 C CA . LYS A 1 99 ? -50.111 5.284 35.007 1.00 59.62 99 LYS A CA 1
ATOM 803 C C . LYS A 1 99 ? -51.282 4.462 34.462 1.00 59.62 99 LYS A C 1
ATOM 805 O O . LYS A 1 99 ? -51.563 4.565 33.268 1.00 59.62 99 LYS A O 1
ATOM 810 N N . GLU A 1 100 ? -51.858 3.629 35.325 1.00 58.06 100 GLU A N 1
ATOM 811 C CA . GLU A 1 100 ? -53.154 2.960 35.132 1.00 58.06 100 GLU A CA 1
ATOM 812 C C . GLU A 1 100 ? -54.310 3.964 35.197 1.00 58.06 100 GLU A C 1
ATOM 814 O O . GLU A 1 100 ? -54.176 4.973 35.934 1.0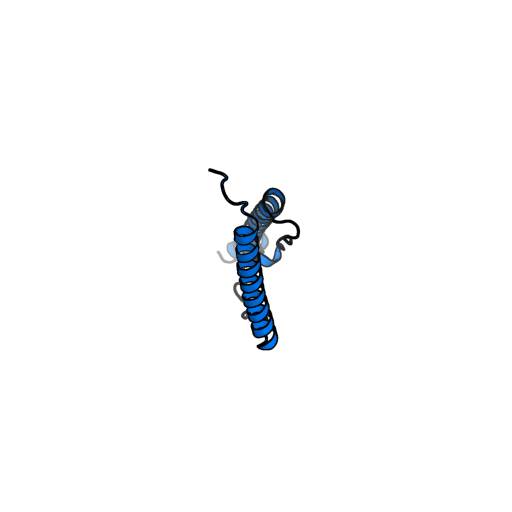0 58.06 100 GLU A O 1
#

Sequence (100 aa):
QLAEWEAYNVIDPIGEARADYRSSFIAWTITNLFIQAYGKKGTEMAKFEDFILKWDSQPEEQKVQSVEEMKSAMMALVRSQEKADKKDARRVRTIPPKKE

Radius of gyration: 27.32 Å; chains: 1; bounding box: 73×25×70 Å